Protein AF-W1INY0-F1 (afdb_monomer_lite)

Secondary structure (DSSP, 8-state):
--------------------------HHHHHHHHHHHHHHHHHHHHHHHHHHHHHHTS--HHHHHHHHHHHHHHHHHHGGG--TTT-TTHHHHHHHHHHHHHHHHHHHHSS--HHHHHHHHHHHHHHHHHHHSPPP------------

Radius of gyration: 25.39 Å; chains: 1; bounding box: 66×53×74 Å

Structure (mmCIF, N/CA/C/O backbone):
data_AF-W1INY0-F1
#
_entry.id   AF-W1INY0-F1
#
loop_
_atom_site.group_PDB
_atom_site.id
_atom_site.type_symbol
_atom_site.label_atom_id
_atom_site.label_alt_id
_atom_site.label_comp_id
_atom_site.label_asym_id
_atom_site.label_entity_id
_atom_site.label_seq_id
_atom_site.pdbx_PDB_ins_code
_atom_site.Cartn_x
_atom_site.Cartn_y
_atom_site.Cartn_z
_atom_site.occupancy
_atom_site.B_iso_or_equiv
_atom_site.auth_seq_id
_atom_site.auth_comp_id
_atom_site.auth_asym_id
_atom_site.auth_atom_id
_atom_site.pdbx_PDB_model_num
ATOM 1 N N . MET A 1 1 ? -44.173 -42.649 54.918 1.00 40.16 1 MET A N 1
ATOM 2 C CA . MET A 1 1 ? -42.875 -41.925 54.896 1.00 40.16 1 MET A CA 1
ATOM 3 C C . MET A 1 1 ? -43.093 -40.502 54.352 1.00 40.16 1 MET A C 1
ATOM 5 O O . MET A 1 1 ? -44.243 -40.139 54.144 1.00 40.16 1 MET A O 1
ATOM 9 N N . LYS A 1 2 ? -42.029 -39.692 54.215 1.00 33.38 2 LYS A N 1
ATOM 10 C CA . LYS A 1 2 ? -41.980 -38.275 53.747 1.00 33.38 2 LYS A CA 1
ATOM 11 C C . LYS A 1 2 ? -42.713 -38.079 52.381 1.00 33.38 2 LYS A C 1
ATOM 13 O O . LYS A 1 2 ? -42.748 -39.037 51.620 1.00 33.38 2 LYS A O 1
ATOM 18 N N . LYS A 1 3 ? -43.474 -36.992 52.104 1.00 34.06 3 LYS A N 1
ATOM 19 C CA . LYS A 1 3 ? -43.078 -35.632 51.597 1.00 34.06 3 LYS A CA 1
ATOM 20 C C . LYS A 1 3 ? -42.184 -35.689 50.332 1.00 34.06 3 LYS A C 1
ATOM 22 O O . LYS A 1 3 ? -41.151 -36.339 50.437 1.00 34.06 3 LYS A O 1
ATOM 27 N N . LEU A 1 4 ? -42.430 -35.033 49.176 1.00 40.12 4 LEU A N 1
ATOM 28 C CA . LEU A 1 4 ? -43.447 -34.077 48.618 1.00 40.12 4 LEU A CA 1
ATOM 29 C C . LEU A 1 4 ? -43.732 -34.465 47.119 1.00 40.12 4 LEU A C 1
ATOM 31 O O . LEU A 1 4 ? -43.108 -35.421 46.674 1.00 40.12 4 LEU A O 1
ATOM 35 N N . LEU A 1 5 ? -44.659 -33.949 46.278 1.00 38.97 5 LEU A N 1
ATOM 36 C CA . LEU A 1 5 ? -45.446 -32.693 46.078 1.00 38.97 5 LEU A CA 1
ATOM 37 C C . LEU A 1 5 ? -44.777 -31.607 45.169 1.00 38.97 5 LEU A C 1
ATOM 39 O O . LEU A 1 5 ? -43.620 -31.274 45.396 1.00 38.97 5 LEU A O 1
ATOM 43 N N . ALA A 1 6 ? -45.560 -31.030 44.226 1.00 37.84 6 ALA A N 1
ATOM 44 C CA . ALA A 1 6 ? -45.247 -30.071 43.125 1.00 37.84 6 ALA A CA 1
ATOM 45 C C . ALA A 1 6 ? -44.468 -30.671 41.917 1.00 37.84 6 ALA A C 1
ATOM 47 O O . ALA A 1 6 ? -43.619 -31.525 42.136 1.00 37.84 6 ALA A O 1
ATOM 48 N N . ILE A 1 7 ? -44.748 -30.431 40.617 1.00 45.75 7 ILE A N 1
ATOM 49 C CA . ILE A 1 7 ? -45.325 -29.331 39.781 1.00 45.75 7 ILE A CA 1
ATOM 50 C C . ILE A 1 7 ? -44.267 -28.358 39.210 1.00 45.75 7 ILE A C 1
ATOM 52 O O . ILE A 1 7 ? -43.528 -27.734 39.961 1.00 45.75 7 ILE A O 1
ATOM 56 N N . GLY A 1 8 ? -44.286 -28.178 37.877 1.00 38.53 8 GLY A N 1
ATOM 57 C CA . GLY A 1 8 ? -43.456 -27.241 37.093 1.00 38.53 8 GLY A CA 1
ATOM 58 C C . GLY A 1 8 ? -42.408 -27.945 36.210 1.00 38.53 8 GLY A C 1
ATOM 59 O O . GLY A 1 8 ? -41.963 -29.032 36.556 1.00 38.53 8 GLY A O 1
ATOM 60 N N . LEU A 1 9 ? -41.980 -27.411 35.057 1.00 38.81 9 LEU A N 1
ATOM 61 C CA . LEU A 1 9 ? -42.362 -26.181 34.332 1.00 38.81 9 LEU A CA 1
ATOM 62 C C . LEU A 1 9 ? -42.027 -26.339 32.824 1.00 38.81 9 LEU A C 1
ATOM 64 O O . LEU A 1 9 ? -41.347 -27.291 32.445 1.00 38.81 9 LEU A O 1
ATOM 68 N N . LEU A 1 10 ? -42.493 -25.428 31.956 1.00 47.09 10 LEU A N 1
ATOM 69 C CA . LEU A 1 10 ? -42.187 -25.473 30.515 1.00 47.09 10 LEU A CA 1
ATOM 70 C C . LEU A 1 10 ? -40.693 -25.216 30.245 1.00 47.09 10 LEU A C 1
ATOM 72 O O . LEU A 1 10 ? -40.167 -24.163 30.602 1.00 47.09 10 LEU A O 1
ATOM 76 N N . GLY A 1 11 ? -40.042 -26.131 29.524 1.00 38.72 11 GLY A N 1
ATOM 77 C CA . GLY A 1 11 ? -38.703 -25.927 28.966 1.00 38.72 11 GLY A CA 1
ATOM 78 C C . GLY A 1 11 ? -38.750 -25.130 27.661 1.00 38.72 11 GLY A C 1
ATOM 79 O O . GLY A 1 11 ? -38.786 -25.715 26.581 1.00 38.72 11 GLY A O 1
ATOM 80 N N . PHE A 1 12 ? -38.753 -23.798 27.750 1.00 42.72 12 PHE A N 1
ATOM 81 C CA . PHE A 1 12 ? -38.602 -22.927 26.580 1.00 42.72 12 PHE A CA 1
ATOM 82 C C . PHE A 1 12 ? -37.148 -23.006 26.081 1.00 42.72 12 PHE A C 1
ATOM 84 O O . PHE A 1 12 ? -36.235 -22.514 26.746 1.00 42.72 12 PHE A O 1
ATOM 91 N N . PHE A 1 13 ? -36.914 -23.637 24.927 1.00 46.25 13 PHE A N 1
ATOM 92 C CA . PHE A 1 13 ? -35.577 -23.740 24.334 1.00 46.25 13 PHE A CA 1
ATOM 93 C C . PHE A 1 13 ? -35.128 -22.387 23.764 1.00 46.25 13 PHE A C 1
ATOM 95 O O . PHE A 1 13 ? -35.296 -22.100 22.579 1.00 46.25 13 PHE A O 1
ATOM 102 N N . PHE A 1 14 ? -34.521 -21.556 24.613 1.00 43.44 14 PHE A N 1
ATOM 103 C CA . PHE A 1 14 ? -33.725 -20.417 24.166 1.00 43.44 14 PHE A CA 1
ATOM 104 C C . PHE A 1 14 ? -32.451 -20.923 23.482 1.00 43.44 14 PHE A C 1
ATOM 106 O O . PHE A 1 14 ? -31.419 -21.138 24.118 1.00 43.44 14 PHE A O 1
ATOM 113 N N . SER A 1 15 ? -32.526 -21.096 22.164 1.00 41.69 15 SER A N 1
ATOM 114 C CA . SER A 1 15 ? -31.351 -21.254 21.312 1.00 41.69 15 SER A CA 1
ATOM 115 C C . SER A 1 15 ? -30.541 -19.958 21.325 1.00 41.69 15 SER A C 1
ATOM 117 O O . SER A 1 15 ? -30.739 -19.089 20.478 1.00 41.69 15 SER A O 1
ATOM 119 N N . LEU A 1 16 ? -29.618 -19.821 22.283 1.00 40.91 16 LEU A N 1
ATOM 120 C CA . LEU A 1 16 ? -28.563 -18.813 22.204 1.00 40.91 16 LEU A CA 1
ATOM 121 C C . LEU A 1 16 ? -27.672 -19.141 21.004 1.00 40.91 16 LEU A C 1
ATOM 123 O O . LEU A 1 16 ? -26.704 -19.894 21.105 1.00 40.91 16 LEU A O 1
ATOM 127 N N . SER A 1 17 ? -27.997 -18.545 19.859 1.00 49.81 17 SER A N 1
ATOM 128 C CA . SER A 1 17 ? -27.085 -18.424 18.732 1.00 49.81 17 SER A CA 1
ATOM 129 C C . SER A 1 17 ? -25.920 -17.535 19.161 1.00 49.81 17 SER A C 1
ATOM 131 O O . SER A 1 17 ? -25.971 -16.314 19.006 1.00 49.81 17 SER A O 1
ATOM 133 N N . VAL A 1 18 ? -24.883 -18.149 19.737 1.00 41.34 18 VAL A N 1
ATOM 134 C CA . VAL A 1 18 ? -23.615 -17.487 20.053 1.00 41.34 18 VAL A CA 1
ATOM 135 C C . VAL A 1 18 ? -22.949 -17.107 18.735 1.00 41.34 18 VAL A C 1
ATOM 137 O O . VAL A 1 18 ? -22.136 -17.843 18.178 1.00 41.34 18 VAL A O 1
ATOM 140 N N . GLN A 1 19 ? -23.322 -15.939 18.219 1.00 42.59 19 GLN A N 1
ATOM 141 C CA . GLN A 1 19 ? -22.536 -15.229 17.228 1.00 42.59 19 GLN A CA 1
ATOM 142 C C . GLN A 1 19 ? -21.199 -14.923 17.897 1.00 42.59 19 GLN A C 1
ATOM 144 O O . GLN A 1 19 ? -21.131 -14.133 18.839 1.00 42.59 19 GLN A O 1
ATOM 149 N N . ALA A 1 20 ? -20.154 -15.629 17.467 1.00 38.81 20 ALA A N 1
ATOM 150 C CA . ALA A 1 20 ? -18.817 -15.450 17.998 1.00 38.81 20 ALA A CA 1
ATOM 151 C C . ALA A 1 20 ? -18.370 -14.017 17.698 1.00 38.81 20 ALA A C 1
ATOM 153 O O . ALA A 1 20 ? -18.025 -13.692 16.563 1.00 38.81 20 ALA A O 1
ATOM 154 N N . ALA A 1 21 ? -18.411 -13.159 18.717 1.00 40.53 21 ALA A N 1
ATOM 155 C CA . ALA A 1 21 ? -17.923 -11.798 18.619 1.00 40.53 21 ALA A CA 1
ATOM 156 C C . ALA A 1 21 ? -16.417 -11.851 18.342 1.00 40.53 21 ALA A C 1
ATOM 158 O O . ALA A 1 21 ? -15.614 -12.043 19.258 1.00 40.53 21 ALA A O 1
ATOM 159 N N . GLN A 1 22 ? -16.037 -11.704 17.068 1.00 47.06 22 GLN A N 1
ATOM 160 C CA . GLN A 1 22 ? -14.662 -11.399 16.697 1.00 47.06 22 GLN A CA 1
ATOM 161 C C . GLN A 1 22 ? -14.249 -10.184 17.522 1.00 47.06 22 GLN A C 1
ATOM 163 O O . GLN A 1 22 ? -14.914 -9.147 17.483 1.00 47.06 22 GLN A O 1
ATOM 168 N N . SER A 1 23 ? -13.197 -10.332 18.325 1.00 50.34 23 SER A N 1
ATOM 169 C CA . SER A 1 23 ? -12.743 -9.278 19.221 1.00 50.34 23 SER A CA 1
ATOM 170 C C . SER A 1 23 ? -12.160 -8.137 18.395 1.00 50.34 23 SER A C 1
ATOM 172 O O . SER A 1 23 ? -10.975 -8.129 18.059 1.00 50.34 23 SER A O 1
ATOM 174 N N . VAL A 1 24 ? -13.017 -7.170 18.053 1.00 60.88 24 VAL A N 1
ATOM 175 C CA . VAL A 1 24 ? -12.625 -5.915 17.411 1.00 60.88 24 VAL A CA 1
ATOM 176 C C . VAL A 1 24 ? -11.551 -5.285 18.290 1.00 60.88 24 VAL A C 1
ATOM 178 O O . VAL A 1 24 ? -11.830 -4.823 19.399 1.00 60.88 24 VAL A O 1
ATOM 181 N N . LYS A 1 25 ? -10.300 -5.335 17.823 1.00 73.12 25 LYS A N 1
ATOM 182 C CA . LYS A 1 25 ? -9.166 -4.768 18.550 1.00 73.12 25 LYS A CA 1
ATOM 183 C C . LYS A 1 25 ? -9.450 -3.277 18.769 1.00 73.12 25 LYS A C 1
ATOM 185 O O . LYS A 1 25 ? -9.825 -2.607 17.804 1.00 73.12 25 LYS A O 1
ATOM 190 N N . PRO A 1 26 ? -9.291 -2.749 19.996 1.00 83.50 26 PRO A N 1
ATOM 191 C CA . PRO A 1 26 ? -9.523 -1.339 20.270 1.00 83.50 26 PRO A CA 1
ATOM 192 C C . PRO A 1 26 ? -8.784 -0.440 19.278 1.00 83.50 26 PRO A C 1
ATOM 194 O O . PRO A 1 26 ? -7.624 -0.696 18.958 1.00 83.50 26 PRO A O 1
ATOM 197 N N . TYR A 1 27 ? -9.446 0.627 18.830 1.00 89.81 27 TYR A N 1
ATOM 198 C CA . TYR A 1 27 ? -8.922 1.579 17.845 1.00 89.81 27 TYR A CA 1
ATOM 199 C C . TYR A 1 27 ? -7.480 2.029 18.153 1.00 89.81 27 TYR A C 1
ATOM 201 O O . TYR A 1 27 ? -6.629 1.973 17.270 1.00 89.81 27 TYR A O 1
ATOM 209 N N . GLU A 1 28 ? -7.162 2.343 19.413 1.00 91.31 28 GLU A N 1
ATOM 210 C CA . GLU A 1 28 ? -5.813 2.759 19.839 1.00 91.31 28 GLU A CA 1
ATOM 211 C C . GLU A 1 28 ? -4.729 1.671 19.680 1.00 91.31 28 GLU A C 1
ATOM 213 O O . GLU A 1 28 ? -3.551 1.992 19.553 1.00 91.31 28 GLU A O 1
ATOM 218 N N . GLN A 1 29 ? -5.094 0.382 19.647 1.00 93.19 29 GLN A N 1
ATOM 219 C CA . GLN A 1 29 ? -4.155 -0.716 19.361 1.00 93.19 29 GLN A CA 1
ATOM 220 C C . GLN A 1 29 ? -3.895 -0.888 17.857 1.00 93.19 29 GLN A C 1
ATOM 222 O O . GLN A 1 29 ? -2.840 -1.385 17.468 1.00 93.19 29 GLN A O 1
ATOM 227 N N . LEU A 1 30 ? -4.855 -0.500 17.011 1.00 94.69 30 LEU A N 1
ATOM 228 C CA . LEU A 1 30 ? -4.764 -0.607 15.552 1.00 94.69 30 LEU A CA 1
ATOM 229 C C . LEU A 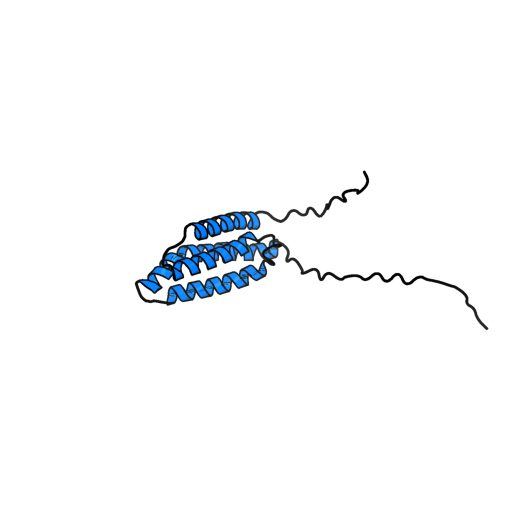1 30 ? -4.193 0.651 14.896 1.00 94.69 30 LEU A C 1
ATOM 231 O O . LEU A 1 30 ? -3.470 0.544 13.910 1.00 94.69 30 LEU A O 1
ATOM 235 N N . LYS A 1 31 ? -4.455 1.829 15.468 1.00 96.00 31 LYS A N 1
ATOM 236 C CA . LYS A 1 31 ? -3.948 3.125 15.011 1.00 96.00 31 LYS A CA 1
ATOM 237 C C . LYS A 1 31 ? -2.444 3.141 14.674 1.00 96.00 31 LYS A C 1
ATOM 239 O O . LYS A 1 31 ? -2.126 3.590 13.576 1.00 96.00 31 LYS A O 1
ATOM 244 N N . PRO A 1 32 ? -1.510 2.644 15.516 1.00 97.81 32 PRO A N 1
ATOM 245 C CA . PRO A 1 32 ? -0.091 2.619 15.149 1.00 97.81 32 PRO A CA 1
ATOM 246 C C . PRO A 1 32 ? 0.206 1.706 13.948 1.00 97.81 32 PRO A C 1
ATOM 248 O O . PRO A 1 32 ? 1.073 2.037 13.146 1.00 97.81 32 PRO A O 1
ATOM 251 N N . VAL A 1 33 ? -0.536 0.604 13.782 1.00 97.62 33 VAL A N 1
ATOM 252 C CA . VAL A 1 33 ? -0.405 -0.303 12.626 1.00 97.62 33 VAL A CA 1
ATOM 253 C C . VAL A 1 33 ? -0.916 0.375 11.352 1.00 97.62 33 VAL A C 1
ATOM 255 O O . VAL A 1 33 ? -0.265 0.304 10.316 1.00 97.62 33 VAL A O 1
ATOM 258 N N . ALA A 1 34 ? -2.041 1.091 11.430 1.00 97.94 34 ALA A N 1
ATOM 259 C CA . ALA A 1 34 ? -2.577 1.860 10.309 1.00 97.94 34 ALA A CA 1
ATOM 260 C C . ALA A 1 34 ? -1.625 2.989 9.869 1.00 97.94 34 ALA A C 1
ATOM 262 O O . ALA A 1 34 ? -1.413 3.168 8.672 1.00 97.94 34 ALA A O 1
ATOM 263 N N . SER A 1 35 ? -0.999 3.701 10.815 1.00 98.44 35 SER A N 1
ATOM 264 C CA . SER A 1 35 ? 0.018 4.723 10.517 1.00 98.44 35 SER A CA 1
ATOM 265 C C . SER A 1 35 ? 1.278 4.149 9.861 1.00 98.44 35 SER A C 1
ATOM 267 O O . SER A 1 35 ? 1.794 4.743 8.917 1.00 98.44 35 SER A O 1
ATOM 269 N N . ASP A 1 36 ? 1.769 2.999 10.333 1.00 98.56 36 ASP A N 1
ATOM 270 C CA . ASP A 1 36 ? 2.921 2.307 9.738 1.00 98.56 36 ASP A CA 1
ATOM 271 C C . ASP A 1 36 ? 2.636 1.898 8.282 1.00 98.56 36 ASP A C 1
ATOM 273 O O . ASP A 1 36 ? 3.388 2.250 7.371 1.00 98.56 36 ASP A O 1
ATOM 277 N N . ILE A 1 37 ? 1.476 1.273 8.048 1.00 98.44 37 ILE A N 1
ATOM 278 C CA . ILE A 1 37 ? 0.980 0.928 6.710 1.00 98.44 37 ILE A CA 1
ATOM 279 C C . ILE A 1 37 ? 0.851 2.177 5.829 1.00 98.44 37 ILE A C 1
ATOM 281 O O . ILE A 1 37 ? 1.275 2.144 4.674 1.00 98.44 37 ILE A O 1
ATOM 285 N N . MET A 1 38 ? 0.298 3.282 6.345 1.00 98.56 38 MET A N 1
ATOM 286 C CA . MET A 1 38 ? 0.142 4.533 5.591 1.00 98.56 38 MET A CA 1
ATOM 287 C C . MET A 1 38 ? 1.487 5.089 5.105 1.00 98.56 38 MET A C 1
ATOM 289 O O . MET A 1 38 ? 1.600 5.481 3.941 1.00 98.56 38 MET A O 1
ATOM 293 N N . ASN A 1 39 ? 2.504 5.094 5.968 1.00 98.56 39 ASN A N 1
ATOM 294 C CA . ASN A 1 39 ? 3.836 5.595 5.631 1.00 98.56 39 ASN A CA 1
ATOM 295 C C . ASN A 1 39 ? 4.541 4.676 4.624 1.00 98.56 39 ASN A C 1
ATOM 297 O O . ASN A 1 39 ? 4.894 5.119 3.531 1.00 98.56 39 ASN A O 1
ATOM 301 N N . ARG A 1 40 ? 4.660 3.382 4.940 1.00 98.56 40 ARG A N 1
ATOM 302 C CA . ARG A 1 40 ? 5.364 2.394 4.105 1.00 98.56 40 ARG A CA 1
ATOM 303 C C . ARG A 1 40 ? 4.712 2.201 2.733 1.00 98.56 40 ARG A C 1
ATOM 305 O O . ARG A 1 40 ? 5.409 2.102 1.727 1.00 98.56 40 ARG A O 1
ATOM 312 N N . THR A 1 41 ? 3.378 2.238 2.650 1.00 98.56 41 THR A N 1
ATOM 313 C CA . THR A 1 41 ? 2.674 2.210 1.351 1.00 98.56 41 THR A CA 1
ATOM 314 C C . THR A 1 41 ? 2.972 3.465 0.530 1.00 98.56 41 THR A C 1
ATOM 316 O O . THR A 1 41 ? 3.117 3.378 -0.687 1.00 98.56 41 THR A O 1
ATOM 319 N N . ALA A 1 42 ? 3.095 4.635 1.167 1.00 97.94 42 ALA A N 1
ATOM 320 C CA . ALA A 1 42 ? 3.429 5.868 0.462 1.00 97.94 42 ALA A CA 1
ATOM 321 C C . ALA A 1 42 ? 4.881 5.891 -0.041 1.00 97.94 42 ALA A C 1
ATOM 323 O O . ALA A 1 42 ? 5.118 6.329 -1.166 1.00 97.94 42 ALA A O 1
ATOM 324 N N . GLU A 1 43 ? 5.828 5.388 0.752 1.00 97.75 43 GLU A N 1
ATOM 325 C CA . GLU A 1 43 ? 7.219 5.179 0.334 1.00 97.75 43 GLU A CA 1
ATOM 326 C C . GLU A 1 43 ? 7.299 4.201 -0.847 1.00 97.75 43 GLU A C 1
ATOM 328 O O . GLU A 1 43 ? 7.921 4.511 -1.864 1.00 97.75 43 GLU A O 1
ATOM 333 N N . LEU A 1 44 ? 6.590 3.069 -0.767 1.00 97.06 44 LEU A N 1
ATOM 334 C CA . LEU A 1 44 ? 6.540 2.082 -1.843 1.00 97.06 44 LEU A CA 1
ATOM 335 C C . LEU A 1 44 ? 5.943 2.648 -3.135 1.00 97.06 44 LEU A C 1
ATOM 337 O O . LEU A 1 44 ? 6.523 2.443 -4.198 1.00 97.06 44 LEU A O 1
ATOM 341 N N . VAL A 1 45 ? 4.816 3.369 -3.064 1.00 95.31 45 VAL A N 1
ATOM 342 C CA . VAL A 1 45 ? 4.179 3.954 -4.257 1.00 95.31 45 VAL A CA 1
ATOM 343 C C . VAL A 1 45 ? 5.085 4.983 -4.932 1.00 95.31 45 VAL A C 1
ATOM 345 O O . VAL A 1 45 ? 5.179 4.992 -6.159 1.00 95.31 45 VAL A O 1
ATOM 348 N N . ASN A 1 46 ? 5.809 5.792 -4.153 1.00 94.44 46 ASN A N 1
ATOM 349 C CA . ASN A 1 46 ? 6.789 6.734 -4.695 1.00 94.44 46 ASN A CA 1
ATOM 350 C C . ASN A 1 46 ? 7.951 6.027 -5.422 1.00 94.44 46 ASN A C 1
ATOM 352 O O . ASN A 1 46 ? 8.495 6.595 -6.363 1.00 94.44 46 ASN A O 1
ATOM 356 N N . ALA A 1 47 ? 8.306 4.799 -5.025 1.00 93.75 47 ALA A N 1
ATOM 357 C CA . ALA A 1 47 ? 9.390 4.014 -5.621 1.00 93.75 47 ALA A CA 1
ATOM 358 C C . ALA A 1 47 ? 8.972 3.162 -6.843 1.00 93.75 47 ALA A C 1
ATOM 360 O O . ALA A 1 47 ? 9.836 2.590 -7.511 1.00 93.75 47 ALA A O 1
ATOM 361 N N . ILE A 1 48 ? 7.674 3.042 -7.168 1.00 92.56 48 ILE A N 1
ATOM 362 C CA . ILE A 1 48 ? 7.199 2.241 -8.321 1.00 92.56 48 ILE A CA 1
ATOM 363 C C . ILE A 1 48 ? 7.911 2.603 -9.647 1.00 92.56 48 ILE A C 1
ATOM 365 O O . ILE A 1 48 ? 8.283 1.664 -10.358 1.00 92.56 48 ILE A O 1
ATOM 369 N N . PRO A 1 49 ? 8.169 3.889 -9.985 1.00 90.00 49 PRO A N 1
ATOM 370 C CA . PRO A 1 49 ? 8.942 4.258 -11.175 1.00 90.00 49 PRO A CA 1
ATOM 371 C C . PRO A 1 49 ? 10.338 3.622 -11.211 1.00 90.00 49 PRO A C 1
ATOM 373 O O . PRO A 1 49 ? 10.696 3.010 -12.215 1.00 90.00 49 PRO A O 1
ATOM 376 N N . ASP A 1 50 ? 11.085 3.673 -10.104 1.00 89.31 50 ASP A N 1
ATOM 377 C CA . ASP A 1 50 ? 12.429 3.088 -9.999 1.00 89.31 50 ASP A CA 1
ATOM 378 C C . ASP A 1 50 ? 12.388 1.567 -10.198 1.00 89.31 50 ASP A C 1
ATOM 380 O O . ASP A 1 50 ? 13.263 0.985 -10.841 1.00 89.31 50 ASP A O 1
ATOM 384 N N . GLY A 1 51 ? 11.355 0.910 -9.660 1.00 87.38 51 GLY A N 1
ATOM 385 C CA . GLY A 1 51 ? 11.140 -0.532 -9.804 1.00 87.38 51 GLY A CA 1
ATOM 386 C C . GLY A 1 51 ? 10.853 -0.951 -11.244 1.00 87.38 51 GLY A C 1
ATOM 387 O O . GLY A 1 51 ? 11.374 -1.972 -11.695 1.00 87.38 51 GLY A O 1
ATOM 388 N N . TYR A 1 52 ? 10.083 -0.137 -11.971 1.00 86.69 52 TYR A N 1
ATOM 389 C CA . TYR A 1 52 ? 9.851 -0.307 -13.403 1.00 86.69 52 TYR A CA 1
ATOM 390 C C . TYR A 1 52 ? 11.149 -0.096 -14.192 1.00 86.69 52 TYR A C 1
ATOM 392 O O . TYR A 1 52 ? 11.552 -0.976 -14.954 1.00 86.69 52 TYR A O 1
ATOM 400 N N . GLN A 1 53 ? 11.837 1.027 -13.962 1.00 86.19 53 GLN A N 1
ATOM 401 C CA . GLN A 1 53 ? 13.036 1.398 -14.711 1.00 86.19 53 GLN A CA 1
ATOM 402 C C . GLN A 1 53 ? 14.161 0.368 -14.537 1.00 86.19 53 GLN A C 1
ATOM 404 O O . GLN A 1 53 ? 14.735 -0.093 -15.520 1.00 86.19 53 GLN A O 1
ATOM 409 N N . ASN A 1 54 ? 14.430 -0.073 -13.304 1.00 85.50 54 ASN A N 1
ATOM 410 C CA . ASN A 1 54 ? 15.463 -1.078 -13.048 1.00 85.50 54 ASN A CA 1
ATOM 411 C C . ASN A 1 54 ? 15.148 -2.422 -13.724 1.00 85.50 54 ASN A C 1
ATOM 413 O O . ASN A 1 54 ? 16.061 -3.049 -14.254 1.00 85.50 54 ASN A O 1
ATOM 417 N N . TYR A 1 55 ? 13.879 -2.845 -13.759 1.00 85.75 55 TYR A N 1
ATOM 418 C CA . TYR A 1 55 ? 13.486 -4.098 -14.409 1.00 85.75 55 TYR A CA 1
ATOM 419 C C . TYR A 1 55 ? 13.571 -4.023 -15.943 1.00 85.75 55 TYR A C 1
ATOM 421 O O . TYR A 1 55 ? 14.043 -4.975 -16.563 1.00 85.75 55 TYR A O 1
ATOM 429 N N . TYR A 1 56 ? 13.117 -2.920 -16.552 1.00 83.25 56 TYR A N 1
ATOM 430 C CA . TYR A 1 56 ? 12.941 -2.809 -18.008 1.00 83.25 56 TYR A CA 1
ATOM 431 C C . TYR A 1 56 ? 14.084 -2.113 -18.763 1.00 83.25 56 TYR A C 1
ATOM 433 O O . TYR A 1 56 ? 14.280 -2.419 -19.936 1.00 83.25 56 TYR A O 1
ATOM 441 N N . GLU A 1 57 ? 14.843 -1.211 -18.133 1.00 82.00 57 GLU A N 1
ATOM 442 C CA . GLU A 1 57 ? 15.991 -0.534 -18.766 1.00 82.00 57 GLU A CA 1
ATOM 443 C C . GLU A 1 57 ? 17.341 -1.153 -18.374 1.00 82.00 57 GLU A C 1
ATOM 445 O O . GLU A 1 57 ? 18.275 -1.127 -19.174 1.00 82.00 57 GLU A O 1
ATOM 450 N N . TYR A 1 58 ? 17.458 -1.705 -17.157 1.00 85.88 58 TYR A N 1
ATOM 451 C CA . TYR A 1 58 ? 18.736 -2.180 -16.593 1.00 85.88 58 TYR A CA 1
ATOM 452 C C . TYR A 1 58 ? 18.772 -3.688 -16.282 1.00 85.88 58 TYR A C 1
ATOM 454 O O . TYR A 1 58 ? 19.777 -4.177 -15.768 1.00 85.88 58 TYR A O 1
ATOM 462 N N . GLU A 1 59 ? 17.686 -4.417 -16.564 1.00 83.75 59 GLU A N 1
ATOM 463 C CA . GLU A 1 59 ? 17.481 -5.849 -16.265 1.00 83.75 59 GLU A CA 1
ATOM 464 C C . GLU A 1 59 ? 17.663 -6.247 -14.772 1.00 83.75 59 GLU A C 1
ATOM 466 O O . GLU A 1 59 ? 17.643 -7.432 -14.418 1.00 83.75 59 GLU A O 1
ATOM 471 N N . ASP A 1 60 ? 17.782 -5.280 -13.850 1.00 87.19 60 ASP A N 1
ATOM 472 C CA . ASP A 1 60 ? 18.004 -5.523 -12.424 1.00 87.19 60 ASP A CA 1
ATOM 473 C C . ASP A 1 60 ? 16.691 -5.733 -11.660 1.00 87.19 60 ASP A C 1
ATOM 475 O O . ASP A 1 60 ? 16.013 -4.820 -11.183 1.00 87.19 60 ASP A O 1
ATOM 479 N N . GLN A 1 61 ? 16.369 -7.005 -11.456 1.00 88.62 61 GLN A N 1
ATOM 480 C CA . GLN A 1 61 ? 15.161 -7.432 -10.759 1.00 88.62 61 GLN A CA 1
ATOM 481 C C . GLN A 1 61 ? 15.173 -7.176 -9.237 1.00 88.62 61 GLN A C 1
ATOM 483 O O . GLN A 1 61 ? 14.181 -7.498 -8.580 1.00 88.62 61 GLN A O 1
ATOM 488 N N . LYS A 1 62 ? 16.254 -6.648 -8.634 1.00 92.94 62 LYS A N 1
ATOM 489 C CA . LYS A 1 62 ? 16.344 -6.446 -7.171 1.00 92.94 62 LYS A CA 1
ATOM 490 C C . LYS A 1 62 ? 15.271 -5.493 -6.640 1.00 92.94 62 LYS A C 1
ATOM 492 O O . LYS A 1 62 ? 14.560 -5.858 -5.704 1.00 92.94 62 LYS A O 1
ATOM 497 N N . VAL A 1 63 ? 15.130 -4.309 -7.244 1.00 90.75 63 VAL A N 1
ATOM 498 C CA . VAL A 1 63 ? 14.171 -3.275 -6.802 1.00 90.75 63 VAL A CA 1
ATOM 499 C C . VAL A 1 63 ? 12.734 -3.780 -6.964 1.00 90.75 63 VAL A C 1
ATOM 501 O O . VAL A 1 63 ? 11.947 -3.747 -6.019 1.00 90.75 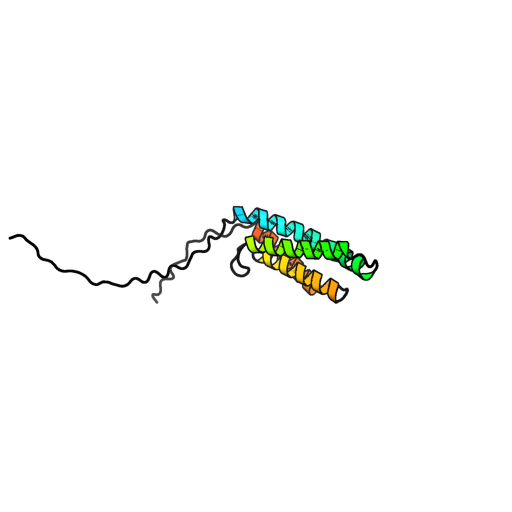63 VAL A O 1
ATOM 504 N N . TRP A 1 64 ? 12.433 -4.3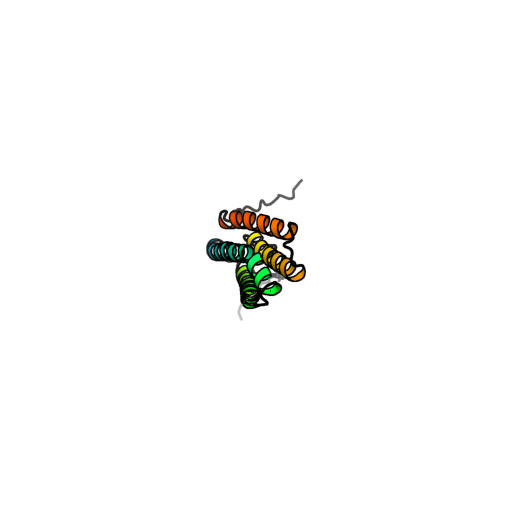73 -8.122 1.00 89.75 64 TRP A N 1
ATOM 505 C CA . TRP A 1 64 ? 11.159 -5.033 -8.420 1.00 89.75 64 TRP A CA 1
ATOM 506 C C . TRP A 1 64 ? 10.795 -6.130 -7.395 1.00 89.75 64 TRP A C 1
ATOM 508 O O . TRP A 1 64 ? 9.682 -6.146 -6.863 1.00 89.75 64 TRP A O 1
ATOM 518 N N . ARG A 1 65 ? 11.743 -7.015 -7.038 1.00 92.75 65 ARG A N 1
ATOM 519 C CA . ARG A 1 65 ? 11.537 -8.060 -6.010 1.00 92.75 65 ARG A CA 1
ATOM 520 C C . ARG A 1 65 ? 11.329 -7.472 -4.617 1.00 92.75 65 ARG A C 1
ATOM 522 O O . ARG A 1 65 ? 10.476 -7.971 -3.885 1.00 92.75 65 ARG A O 1
ATOM 529 N N . ALA A 1 66 ? 12.075 -6.430 -4.249 1.00 96.06 66 ALA A N 1
ATOM 530 C CA . ALA A 1 66 ? 11.920 -5.755 -2.962 1.00 96.06 66 ALA A CA 1
ATOM 531 C C . ALA A 1 66 ? 10.512 -5.155 -2.813 1.00 96.06 66 ALA A C 1
ATOM 533 O O . ALA A 1 66 ? 9.844 -5.416 -1.816 1.00 96.06 66 ALA A O 1
ATOM 534 N N . GLN A 1 67 ? 10.017 -4.460 -3.841 1.00 96.06 67 GLN A N 1
ATOM 535 C CA . GLN A 1 67 ? 8.662 -3.899 -3.857 1.00 96.06 67 GLN A CA 1
ATOM 536 C C . GLN A 1 67 ? 7.576 -4.976 -3.768 1.00 96.06 67 GLN A C 1
ATOM 538 O O . GLN A 1 67 ? 6.655 -4.843 -2.966 1.00 96.06 67 GLN A O 1
ATOM 543 N N . ARG A 1 68 ? 7.689 -6.082 -4.521 1.00 95.75 68 ARG A N 1
ATOM 544 C CA . ARG A 1 68 ? 6.720 -7.187 -4.410 1.00 95.75 68 ARG A CA 1
ATOM 545 C C . ARG A 1 68 ? 6.712 -7.806 -3.011 1.00 95.75 68 ARG A C 1
ATOM 547 O O . ARG A 1 68 ? 5.645 -8.139 -2.501 1.00 95.75 68 ARG A O 1
ATOM 554 N N . ASN A 1 69 ? 7.881 -7.961 -2.391 1.00 97.81 69 ASN A N 1
ATOM 555 C CA . ASN A 1 69 ? 7.998 -8.489 -1.032 1.00 97.81 69 ASN A CA 1
ATOM 556 C C . ASN A 1 69 ? 7.394 -7.539 0.011 1.00 97.81 69 ASN A C 1
ATOM 558 O O . ASN A 1 69 ? 6.739 -8.010 0.942 1.00 97.81 69 ASN A O 1
ATOM 562 N N . GLU A 1 70 ? 7.565 -6.228 -0.159 1.00 98.19 70 GLU A N 1
ATOM 563 C CA . GLU A 1 70 ? 6.976 -5.232 0.734 1.00 98.19 70 GLU A CA 1
ATOM 564 C C . GLU A 1 70 ? 5.455 -5.129 0.550 1.00 98.19 70 GLU A C 1
ATOM 566 O O . GLU A 1 70 ? 4.738 -5.187 1.541 1.00 98.19 70 GLU A O 1
ATOM 571 N N . LEU A 1 71 ? 4.923 -5.146 -0.681 1.00 98.06 71 LEU A N 1
ATOM 572 C CA . LEU A 1 71 ? 3.475 -5.286 -0.929 1.00 98.06 71 LEU A CA 1
ATOM 573 C C . LEU A 1 71 ? 2.896 -6.533 -0.242 1.00 98.06 71 LEU A C 1
ATOM 575 O O . LEU A 1 71 ? 1.923 -6.441 0.503 1.00 98.06 71 LEU A O 1
ATOM 579 N N . ASN A 1 72 ? 3.549 -7.688 -0.406 1.00 98.12 72 ASN A N 1
ATOM 580 C CA . ASN A 1 72 ? 3.158 -8.944 0.246 1.00 98.12 72 ASN A CA 1
ATOM 581 C C . ASN A 1 72 ? 3.275 -8.907 1.790 1.00 98.12 72 ASN A C 1
ATOM 583 O O . ASN A 1 72 ? 2.794 -9.828 2.459 1.00 98.12 72 ASN A O 1
ATOM 587 N N . THR A 1 73 ? 3.948 -7.900 2.353 1.00 98.38 73 THR A N 1
ATOM 588 C CA . THR A 1 73 ? 4.072 -7.664 3.799 1.00 98.38 73 THR A CA 1
ATOM 589 C C . THR A 1 73 ? 3.001 -6.674 4.258 1.00 98.38 73 THR A C 1
ATOM 591 O O . THR A 1 73 ? 2.246 -6.994 5.172 1.00 98.38 73 THR A O 1
ATOM 594 N N . LEU A 1 74 ? 2.826 -5.561 3.539 1.00 98.50 74 LEU A N 1
ATOM 595 C CA . LEU A 1 74 ? 1.756 -4.579 3.732 1.00 98.50 74 LEU A CA 1
ATOM 596 C C . LEU A 1 74 ? 0.358 -5.210 3.690 1.00 98.50 74 LEU A C 1
ATOM 598 O O . LEU A 1 74 ? -0.476 -4.857 4.517 1.00 98.50 74 LEU A O 1
ATOM 602 N N . SER A 1 75 ? 0.095 -6.184 2.809 1.00 97.62 75 SER A N 1
ATOM 603 C CA . SER A 1 75 ? -1.179 -6.924 2.810 1.00 97.62 75 SER A CA 1
ATOM 604 C C . SER A 1 75 ? -1.419 -7.675 4.127 1.00 97.62 75 SER A C 1
ATOM 606 O O . SER A 1 75 ? -2.499 -7.580 4.705 1.00 97.62 75 SER A O 1
ATOM 608 N N . LYS A 1 76 ? -0.395 -8.358 4.656 1.00 97.75 76 LYS A N 1
ATOM 609 C CA . LYS A 1 76 ? -0.464 -9.094 5.935 1.00 97.75 76 LYS A CA 1
ATOM 610 C C . LYS A 1 76 ? -0.499 -8.167 7.147 1.00 97.75 76 LYS A C 1
ATOM 612 O O . LYS A 1 76 ? -0.970 -8.554 8.214 1.00 97.75 76 LYS A O 1
ATOM 617 N N . ASP A 1 77 ? 0.031 -6.956 7.011 1.00 97.38 77 ASP A N 1
ATOM 618 C CA . ASP A 1 77 ? -0.115 -5.906 8.011 1.00 97.38 77 ASP A CA 1
ATOM 619 C C . ASP A 1 77 ? -1.543 -5.336 7.980 1.00 97.38 77 ASP A C 1
ATOM 621 O O . ASP A 1 77 ? -2.155 -5.184 9.037 1.00 97.38 77 ASP A O 1
ATOM 625 N N . ALA A 1 78 ? -2.123 -5.128 6.793 1.00 96.88 78 ALA A N 1
ATOM 626 C CA . ALA A 1 78 ? -3.500 -4.671 6.609 1.00 96.88 78 ALA A CA 1
ATOM 627 C C . ALA A 1 78 ? -4.542 -5.675 7.137 1.00 96.88 78 ALA A C 1
ATOM 629 O O . ALA A 1 78 ? -5.490 -5.256 7.796 1.00 96.88 78 ALA A O 1
ATOM 630 N N . GLU A 1 79 ? -4.328 -6.988 6.979 1.00 95.50 79 GLU A N 1
ATOM 631 C CA . GLU A 1 79 ? -5.147 -8.040 7.619 1.00 95.50 79 GLU A CA 1
ATOM 632 C C . GLU A 1 79 ? -5.293 -7.841 9.144 1.00 95.50 79 GLU A C 1
ATOM 634 O O . GLU A 1 79 ? -6.319 -8.181 9.739 1.00 95.50 79 GLU A O 1
ATOM 639 N N . LYS A 1 80 ? -4.290 -7.247 9.814 1.00 95.38 80 LYS A N 1
ATOM 640 C CA . LYS A 1 80 ? -4.322 -7.008 11.269 1.00 95.38 80 LYS A CA 1
ATOM 641 C C . LYS A 1 80 ? -5.333 -5.935 11.671 1.00 95.38 80 LYS A C 1
ATOM 643 O O . LYS A 1 80 ? -5.720 -5.941 12.845 1.00 95.38 80 LYS A O 1
ATOM 648 N N . LEU A 1 81 ? -5.726 -5.060 10.736 1.00 94.44 81 LEU A N 1
ATOM 649 C CA . LEU A 1 81 ? -6.716 -3.988 10.898 1.00 94.44 81 LEU A CA 1
ATOM 650 C C . LEU A 1 81 ? -8.168 -4.500 10.862 1.00 94.44 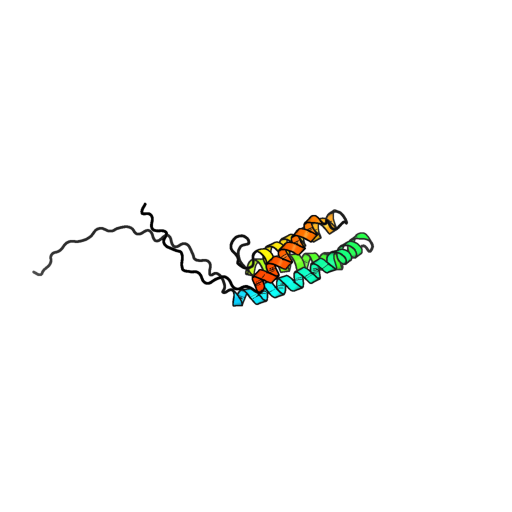81 LEU A C 1
ATOM 652 O O . LEU A 1 81 ? -9.080 -3.746 11.204 1.00 94.44 81 LEU A O 1
ATOM 656 N N . GLY A 1 82 ? -8.390 -5.764 10.487 1.00 91.38 82 GLY A N 1
ATOM 657 C CA . GLY A 1 82 ? -9.710 -6.390 10.392 1.00 91.38 82 GLY A CA 1
ATOM 658 C C . GLY A 1 82 ? -10.219 -6.524 8.955 1.00 91.38 82 GLY A C 1
ATOM 659 O O . GLY A 1 82 ? -9.458 -6.433 7.998 1.00 91.38 82 GLY A O 1
ATOM 660 N N . ASP A 1 83 ? -11.520 -6.772 8.813 1.00 89.25 83 ASP A N 1
ATOM 661 C CA . ASP A 1 83 ? -12.178 -6.941 7.515 1.00 89.25 83 ASP A CA 1
ATOM 662 C C . ASP A 1 83 ? -12.343 -5.606 6.755 1.00 89.25 83 ASP A C 1
ATOM 664 O O . ASP A 1 83 ? -12.607 -4.555 7.342 1.00 89.25 83 ASP A O 1
ATOM 668 N N . GLN A 1 84 ? -12.228 -5.662 5.427 1.00 86.69 84 GLN A N 1
ATOM 669 C CA . GLN A 1 84 ? -12.244 -4.503 4.528 1.00 86.69 84 GLN A CA 1
ATOM 670 C C . GLN A 1 84 ? -13.603 -3.779 4.480 1.00 86.69 84 GLN A C 1
ATOM 672 O O . GLN A 1 84 ? -13.651 -2.590 4.167 1.00 86.69 84 GLN A O 1
ATOM 677 N N . LEU A 1 85 ? -14.714 -4.462 4.777 1.00 86.7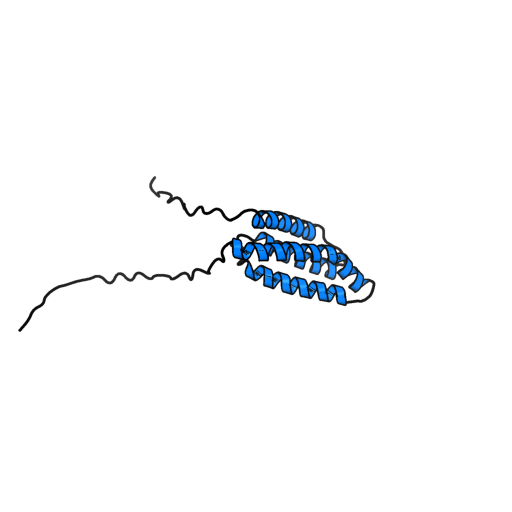5 85 LEU A N 1
ATOM 678 C CA . LEU A 1 85 ? -16.058 -3.873 4.730 1.00 86.75 85 LEU A CA 1
ATOM 679 C C . LEU A 1 85 ? -16.487 -3.265 6.073 1.00 86.75 85 LEU A C 1
ATOM 681 O O . LEU A 1 85 ? -17.274 -2.318 6.093 1.00 86.75 85 LEU A O 1
ATOM 685 N N . SER A 1 86 ? -15.971 -3.796 7.184 1.00 86.38 86 SER A N 1
ATOM 686 C CA . SER A 1 86 ? -16.402 -3.470 8.550 1.00 86.38 86 SER A CA 1
ATOM 687 C C . SER A 1 86 ? -15.352 -2.772 9.423 1.00 86.38 86 SER A C 1
ATOM 689 O O . SER A 1 86 ? -15.716 -2.205 10.455 1.00 86.38 86 SER A O 1
ATOM 691 N N . SER A 1 87 ? -14.070 -2.759 9.037 1.00 90.81 87 SER A N 1
ATOM 692 C CA . SER A 1 87 ? -13.032 -2.053 9.796 1.00 90.81 87 SER A CA 1
ATOM 693 C C . SER A 1 87 ? -13.215 -0.532 9.761 1.00 90.81 87 SER A C 1
ATOM 695 O O . SER A 1 87 ? -13.583 0.065 8.746 1.00 90.81 87 SER A O 1
ATOM 697 N N . HIS A 1 88 ? -12.864 0.108 10.880 1.00 93.31 88 HIS A N 1
ATOM 698 C CA . HIS A 1 88 ? -12.683 1.558 10.967 1.00 93.31 88 HIS A CA 1
ATOM 699 C C . HIS A 1 88 ? -11.524 2.061 10.092 1.00 93.31 88 HIS A C 1
ATOM 701 O O . HIS A 1 88 ? -11.536 3.214 9.690 1.00 93.31 88 HIS A O 1
ATOM 707 N N . PHE A 1 89 ? -10.545 1.207 9.780 1.00 96.25 89 PHE A N 1
ATOM 708 C CA . PHE A 1 89 ? -9.375 1.537 8.955 1.00 96.25 89 PHE A CA 1
ATOM 709 C C . PHE A 1 89 ? -9.506 0.984 7.524 1.00 96.25 89 PHE A C 1
ATOM 711 O O . PHE A 1 89 ? -8.522 0.557 6.909 1.00 96.25 89 PHE A O 1
ATOM 718 N N . ARG A 1 90 ? -10.736 0.906 6.998 1.00 96.00 90 ARG A N 1
ATOM 719 C CA . ARG A 1 90 ? -11.004 0.266 5.703 1.00 96.00 90 ARG A CA 1
ATOM 720 C C . ARG A 1 90 ? -10.320 0.969 4.535 1.00 96.00 90 ARG A C 1
ATOM 722 O O . ARG A 1 90 ? -9.912 0.295 3.592 1.00 96.00 90 ARG A O 1
ATOM 729 N N . HIS A 1 91 ? -10.148 2.290 4.579 1.00 97.81 91 HIS A N 1
ATOM 730 C CA . HIS A 1 91 ? -9.440 2.993 3.514 1.00 97.81 91 HIS A CA 1
ATOM 731 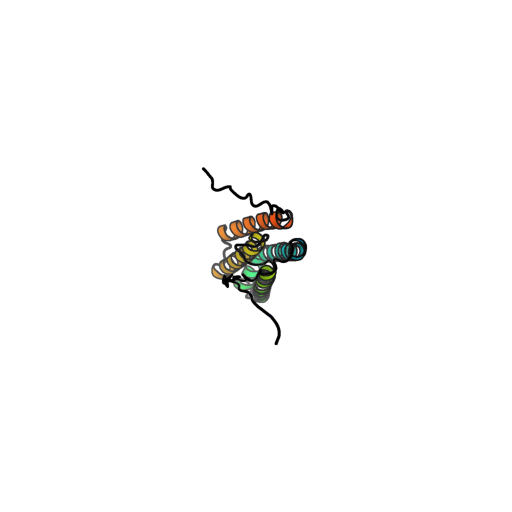C C . HIS A 1 91 ? -7.927 2.778 3.611 1.00 97.81 91 HIS A C 1
ATOM 733 O O . HIS A 1 91 ? -7.271 2.724 2.575 1.00 97.81 91 HIS A O 1
ATOM 739 N N . CYS A 1 92 ? -7.373 2.521 4.801 1.00 98.00 92 CYS A N 1
ATOM 740 C CA . CYS A 1 92 ? -5.986 2.056 4.928 1.00 98.00 92 CYS A CA 1
ATOM 741 C C . CYS A 1 92 ? -5.774 0.676 4.275 1.00 98.00 92 CYS A C 1
ATOM 743 O O . CYS A 1 92 ? -4.788 0.482 3.566 1.00 98.00 92 CYS A O 1
ATOM 745 N N . ILE A 1 93 ? -6.730 -0.254 4.424 1.00 98.00 93 ILE A N 1
ATOM 746 C CA . ILE A 1 93 ? -6.722 -1.549 3.713 1.00 98.00 93 ILE A CA 1
ATOM 747 C C . ILE A 1 93 ? -6.855 -1.326 2.193 1.00 98.00 93 ILE A C 1
ATOM 749 O O . ILE A 1 93 ? -6.052 -1.831 1.406 1.00 98.00 93 ILE A O 1
ATOM 753 N N . ASN A 1 94 ? -7.823 -0.509 1.762 1.00 97.56 94 ASN A N 1
ATOM 754 C CA . ASN A 1 94 ? -8.029 -0.183 0.346 1.00 97.56 94 ASN A CA 1
ATOM 755 C C . ASN A 1 94 ? -6.820 0.518 -0.295 1.00 97.56 94 ASN A C 1
ATOM 757 O O . ASN A 1 94 ? -6.581 0.338 -1.485 1.00 97.56 94 ASN A O 1
ATOM 761 N N . MET A 1 95 ? -6.065 1.319 0.460 1.00 97.62 95 MET A N 1
ATOM 762 C CA . MET A 1 95 ? -4.864 2.009 -0.014 1.00 97.62 95 MET A CA 1
ATOM 763 C C . MET A 1 95 ? -3.746 1.009 -0.352 1.00 97.62 95 MET A C 1
ATOM 765 O O . MET A 1 95 ? -3.111 1.165 -1.393 1.00 97.62 95 MET A O 1
ATOM 769 N N . VAL A 1 96 ? -3.554 -0.046 0.453 1.00 98.12 96 VAL A N 1
ATOM 770 C CA . VAL A 1 96 ? -2.632 -1.153 0.123 1.00 98.12 96 VAL A CA 1
ATOM 771 C C . VAL A 1 96 ? -3.107 -1.891 -1.130 1.00 98.12 96 VAL A C 1
ATOM 773 O O . VAL A 1 96 ? -2.325 -2.100 -2.055 1.00 98.12 96 VAL A O 1
ATOM 776 N N . ASN A 1 97 ? -4.403 -2.208 -1.214 1.00 96.38 97 ASN A N 1
ATOM 777 C CA . ASN A 1 97 ? -4.983 -2.847 -2.400 1.00 96.38 97 ASN A CA 1
ATOM 778 C C . ASN A 1 97 ? -4.818 -1.976 -3.662 1.00 96.38 97 ASN A C 1
ATOM 780 O O . ASN A 1 97 ? -4.543 -2.493 -4.744 1.00 96.38 97 ASN A O 1
ATOM 784 N N . ALA A 1 98 ? -4.950 -0.653 -3.545 1.00 96.12 98 ALA A N 1
ATOM 785 C CA . ALA A 1 98 ? -4.722 0.280 -4.644 1.00 96.12 98 ALA A CA 1
ATOM 786 C C . ALA A 1 98 ? -3.240 0.349 -5.046 1.00 96.12 98 ALA A C 1
ATOM 788 O O . ALA A 1 98 ? -2.951 0.381 -6.239 1.00 96.12 98 ALA A O 1
ATOM 789 N N . ALA A 1 99 ? -2.311 0.304 -4.084 1.00 96.56 99 ALA A N 1
ATOM 790 C CA . ALA A 1 99 ? -0.875 0.251 -4.349 1.00 96.56 99 ALA A CA 1
ATOM 791 C C . ALA A 1 99 ? -0.445 -1.055 -5.044 1.00 96.56 99 ALA A C 1
ATOM 793 O O . ALA A 1 99 ? 0.380 -1.002 -5.955 1.00 96.56 99 ALA A O 1
ATOM 794 N N . ASP A 1 100 ? -1.031 -2.206 -4.687 1.00 95.94 100 ASP A N 1
ATOM 795 C CA . ASP A 1 100 ? -0.752 -3.466 -5.392 1.00 95.94 100 ASP A CA 1
ATOM 796 C C . ASP A 1 100 ? -1.269 -3.421 -6.839 1.00 95.94 100 ASP A C 1
ATOM 798 O O . ASP A 1 100 ? -0.528 -3.710 -7.775 1.00 95.94 100 ASP A O 1
ATOM 802 N N . ASN A 1 101 ? -2.502 -2.946 -7.058 1.00 93.75 101 ASN A N 1
ATOM 803 C CA . ASN A 1 101 ? -3.028 -2.739 -8.414 1.00 93.75 101 ASN A CA 1
ATOM 804 C C . ASN A 1 101 ? -2.154 -1.770 -9.232 1.00 93.75 101 ASN A C 1
ATOM 806 O O . ASN A 1 101 ? -1.834 -2.058 -10.385 1.00 93.75 101 ASN A O 1
ATOM 810 N N . LEU A 1 102 ? -1.725 -0.654 -8.633 1.00 93.38 102 LEU A N 1
ATOM 811 C CA . LEU A 1 102 ? -0.841 0.333 -9.254 1.00 93.38 102 LEU A CA 1
ATOM 812 C C . LEU A 1 102 ? 0.500 -0.289 -9.673 1.00 93.38 102 LEU A C 1
ATOM 814 O O . LEU A 1 102 ? 0.943 -0.086 -10.803 1.00 93.38 102 LEU A O 1
ATOM 818 N N . TRP A 1 103 ? 1.114 -1.087 -8.793 1.00 94.25 103 TRP A N 1
ATOM 819 C CA . TRP A 1 103 ? 2.362 -1.800 -9.066 1.00 94.25 103 TRP A CA 1
ATOM 820 C C . TRP A 1 103 ? 2.181 -2.867 -10.149 1.00 94.25 103 TRP A C 1
ATOM 822 O O . TRP A 1 103 ? 2.926 -2.869 -11.125 1.00 94.25 103 TRP A O 1
ATOM 832 N N . ILE A 1 104 ? 1.161 -3.728 -10.040 1.00 92.06 104 ILE A N 1
ATOM 833 C CA . ILE A 1 104 ? 0.852 -4.762 -11.042 1.00 92.06 104 ILE A CA 1
ATOM 834 C C . ILE A 1 104 ? 0.670 -4.125 -12.421 1.00 92.06 104 ILE A C 1
ATOM 836 O O . ILE A 1 104 ? 1.214 -4.622 -13.404 1.00 92.06 104 ILE A O 1
ATOM 840 N N . HIS A 1 105 ? -0.065 -3.016 -12.507 1.00 89.94 105 HIS A N 1
ATOM 841 C CA . HIS A 1 105 ? -0.365 -2.368 -13.779 1.00 89.94 105 HIS A CA 1
ATOM 842 C C . HIS A 1 105 ? 0.853 -1.642 -14.370 1.00 89.94 105 HIS A C 1
ATOM 844 O O . HIS A 1 105 ? 1.112 -1.775 -15.568 1.00 89.94 105 HIS A O 1
ATOM 850 N N . ALA A 1 106 ? 1.646 -0.962 -13.533 1.00 87.94 106 ALA A N 1
ATOM 851 C CA . ALA A 1 106 ? 2.913 -0.357 -13.937 1.00 87.94 106 ALA A CA 1
ATOM 852 C C . ALA A 1 106 ? 3.903 -1.412 -14.457 1.00 87.94 106 ALA A C 1
ATOM 854 O O . ALA A 1 106 ? 4.476 -1.228 -15.528 1.00 87.94 106 ALA A O 1
ATOM 855 N N . MET A 1 107 ? 4.042 -2.552 -13.770 1.00 85.19 107 MET A N 1
ATOM 856 C CA . MET A 1 107 ? 4.912 -3.642 -14.227 1.00 85.19 107 MET A CA 1
ATOM 857 C C . MET A 1 107 ? 4.360 -4.370 -15.460 1.00 85.19 107 MET A C 1
ATOM 859 O O . MET A 1 107 ? 5.137 -4.786 -16.305 1.00 85.19 107 MET A O 1
ATOM 863 N N . ALA A 1 108 ? 3.040 -4.522 -15.607 1.00 85.38 108 ALA A N 1
ATOM 864 C CA . ALA A 1 108 ? 2.454 -5.257 -16.734 1.00 85.38 108 ALA A CA 1
ATOM 865 C C . ALA A 1 108 ? 2.362 -4.448 -18.042 1.00 85.38 108 ALA A C 1
ATOM 867 O O . ALA A 1 108 ? 2.293 -5.045 -19.116 1.00 85.38 108 ALA A O 1
ATOM 868 N N . LYS A 1 109 ? 2.307 -3.109 -17.968 1.00 78.75 109 LYS A N 1
ATOM 869 C CA . LYS A 1 109 ? 2.114 -2.224 -19.137 1.00 78.75 109 LYS A CA 1
ATOM 870 C C . LYS A 1 109 ? 3.226 -1.198 -19.355 1.00 78.75 109 LYS A C 1
ATOM 872 O O . LYS A 1 109 ? 3.197 -0.500 -20.364 1.00 78.75 109 LYS A O 1
ATOM 877 N N . GLY A 1 110 ? 4.159 -1.064 -18.415 1.00 74.00 110 GLY A N 1
ATOM 878 C CA . GLY A 1 110 ? 5.212 -0.047 -18.432 1.00 74.00 110 GLY A CA 1
ATOM 879 C C . GLY A 1 110 ? 4.729 1.398 -18.300 1.00 74.00 110 GLY A C 1
ATOM 880 O O . GLY A 1 110 ? 5.464 2.332 -18.605 1.00 74.00 110 GLY A O 1
ATOM 881 N N . VAL A 1 111 ? 3.482 1.592 -17.859 1.00 76.88 111 VAL A N 1
ATOM 882 C CA . VAL A 1 111 ? 2.852 2.905 -17.689 1.00 76.88 111 VAL A CA 1
ATOM 883 C C . VAL A 1 111 ? 2.037 2.899 -16.402 1.00 76.88 111 VAL A C 1
ATOM 885 O O . VAL A 1 111 ? 1.227 1.998 -16.168 1.00 76.88 111 VAL A O 1
ATOM 888 N N . ILE A 1 112 ? 2.230 3.927 -15.576 1.00 77.50 112 ILE A N 1
ATOM 889 C CA . ILE A 1 112 ? 1.386 4.188 -14.409 1.00 77.50 112 ILE A CA 1
ATOM 890 C C . ILE A 1 112 ? 0.044 4.729 -14.909 1.00 77.50 112 ILE A C 1
ATOM 892 O O . ILE A 1 112 ? -0.016 5.792 -15.523 1.00 77.50 112 ILE A O 1
ATOM 896 N N . ASP A 1 113 ? -1.035 3.991 -14.660 1.00 81.88 113 ASP A N 1
ATOM 897 C CA . ASP A 1 113 ? -2.384 4.418 -15.034 1.00 81.88 113 ASP A CA 1
ATOM 898 C C . ASP A 1 113 ? -2.901 5.467 -14.033 1.00 81.88 113 ASP A C 1
ATOM 900 O O . ASP A 1 113 ? -2.901 5.191 -12.824 1.00 81.88 113 ASP A O 1
ATOM 904 N N . PRO A 1 114 ? -3.360 6.646 -14.496 1.00 86.50 114 PRO A N 1
ATOM 905 C CA . PRO A 1 114 ? -3.885 7.684 -13.615 1.00 86.50 114 PRO A CA 1
ATOM 906 C C . PRO A 1 114 ? -5.005 7.191 -12.694 1.00 86.50 114 PRO A C 1
ATOM 908 O O . PRO A 1 114 ? -5.039 7.582 -11.532 1.00 86.50 114 PRO A O 1
ATOM 911 N N . SER A 1 115 ? -5.871 6.280 -13.154 1.00 88.88 115 SER A N 1
ATOM 912 C CA . SER A 1 115 ? -7.025 5.815 -12.370 1.00 88.88 115 SER A CA 1
ATOM 913 C C . SER A 1 115 ? -6.625 5.005 -11.127 1.00 88.88 115 SER A C 1
ATOM 915 O O . SER A 1 115 ? -7.217 5.171 -10.057 1.00 88.88 115 SER A O 1
ATOM 917 N N . PHE A 1 116 ? -5.568 4.188 -11.212 1.00 86.81 116 PHE A N 1
ATOM 918 C CA . PHE A 1 116 ? -5.025 3.489 -10.042 1.00 86.81 116 PHE A CA 1
ATOM 919 C C . PHE A 1 116 ? -4.317 4.461 -9.085 1.00 86.81 116 PHE A C 1
ATOM 921 O O . PHE A 1 116 ? -4.418 4.298 -7.866 1.00 86.81 116 PHE A O 1
ATOM 928 N N . PHE A 1 117 ? -3.656 5.502 -9.605 1.00 91.19 117 PHE A N 1
ATOM 929 C CA . PHE A 1 117 ? -2.996 6.517 -8.779 1.00 91.19 117 PHE A CA 1
ATOM 930 C C . PHE A 1 117 ? -3.999 7.436 -8.059 1.00 91.19 117 PHE A C 1
ATOM 932 O O . PHE A 1 117 ? -3.824 7.738 -6.876 1.00 91.19 117 PHE A O 1
ATOM 939 N N . GLU A 1 118 ? -5.087 7.825 -8.727 1.00 94.31 118 GLU A N 1
ATOM 940 C CA . GLU A 1 118 ? -6.224 8.539 -8.133 1.00 94.31 118 GLU A CA 1
ATOM 941 C C . GLU A 1 118 ? -6.891 7.701 -7.036 1.00 94.31 118 GLU A C 1
ATOM 943 O O . GLU A 1 118 ? -7.118 8.201 -5.931 1.00 94.31 118 GLU A O 1
ATOM 948 N N . MET A 1 119 ? -7.139 6.410 -7.291 1.00 94.31 119 MET A N 1
ATOM 949 C CA . MET A 1 119 ? -7.710 5.503 -6.292 1.00 94.31 119 MET A CA 1
ATOM 950 C C . MET A 1 119 ? -6.796 5.342 -5.068 1.00 94.31 119 MET A C 1
ATOM 952 O O . MET A 1 119 ? -7.289 5.379 -3.937 1.00 94.31 119 MET A O 1
ATOM 956 N N . TYR A 1 120 ? -5.480 5.206 -5.255 1.00 96.44 120 TYR A N 1
ATOM 957 C CA . TYR A 1 120 ? -4.517 5.216 -4.148 1.00 96.44 120 TYR A CA 1
ATOM 958 C C . TYR A 1 120 ? -4.559 6.548 -3.384 1.00 96.44 120 TYR A C 1
ATOM 960 O O . TYR A 1 120 ? -4.708 6.545 -2.163 1.00 96.44 120 TYR A O 1
ATOM 968 N N . THR A 1 121 ? -4.507 7.682 -4.089 1.00 97.06 121 THR A N 1
ATOM 969 C CA . THR A 1 121 ? -4.496 9.026 -3.484 1.00 97.06 121 THR A CA 1
ATOM 970 C C . THR A 1 121 ? -5.756 9.284 -2.657 1.00 97.06 121 THR A C 1
ATOM 972 O O . THR A 1 121 ? -5.664 9.774 -1.530 1.00 97.06 121 THR A O 1
ATOM 975 N N . LYS A 1 122 ? -6.933 8.890 -3.164 1.00 97.75 122 LYS A N 1
ATOM 976 C CA . LYS A 1 122 ? -8.195 8.960 -2.419 1.00 97.75 122 LYS A CA 1
ATOM 977 C C . LYS A 1 122 ? -8.121 8.132 -1.133 1.00 97.75 122 LYS A C 1
ATOM 979 O O . LYS A 1 122 ? -8.321 8.674 -0.050 1.00 97.75 122 LYS A O 1
ATOM 984 N N . ASN A 1 123 ? -7.794 6.842 -1.239 1.00 97.88 123 ASN A N 1
ATOM 985 C CA . ASN A 1 123 ? -7.773 5.950 -0.078 1.00 97.88 123 ASN A CA 1
ATOM 986 C C . ASN A 1 123 ? -6.687 6.329 0.945 1.00 97.88 123 ASN A C 1
ATOM 988 O O . ASN A 1 123 ? -6.908 6.156 2.138 1.00 97.88 123 ASN A O 1
ATOM 992 N N . LYS A 1 124 ? -5.561 6.915 0.518 1.00 98.25 124 LYS A N 1
ATOM 993 C CA . LYS A 1 124 ? -4.550 7.504 1.411 1.00 98.25 124 LYS A CA 1
ATOM 994 C C . LYS A 1 124 ? -5.112 8.672 2.225 1.00 98.25 124 LYS A C 1
ATOM 996 O O . LYS A 1 124 ? -4.900 8.731 3.435 1.00 98.25 124 LYS A O 1
ATOM 1001 N N . ASN A 1 125 ? -5.829 9.590 1.578 1.00 98.19 125 ASN A N 1
ATOM 1002 C CA . ASN A 1 125 ? -6.436 10.739 2.252 1.00 98.19 125 ASN A CA 1
ATOM 1003 C C . ASN A 1 125 ? -7.536 10.293 3.228 1.00 98.19 125 ASN A C 1
ATOM 1005 O O . ASN A 1 125 ? -7.569 10.756 4.366 1.00 98.19 125 ASN A O 1
ATOM 1009 N N . ASP A 1 126 ? -8.382 9.345 2.821 1.00 98.00 126 ASP A N 1
ATOM 1010 C CA . ASP A 1 126 ? -9.417 8.782 3.692 1.00 98.00 126 ASP A CA 1
ATOM 1011 C C . ASP A 1 126 ? -8.803 7.998 4.873 1.00 98.00 126 ASP A C 1
ATOM 1013 O O . ASP A 1 126 ? -9.220 8.183 6.014 1.00 98.00 126 ASP A O 1
ATOM 1017 N N . CYS A 1 127 ? -7.750 7.202 4.640 1.00 98.19 127 CYS A N 1
ATOM 1018 C CA . CYS A 1 127 ? -6.979 6.515 5.687 1.00 98.19 127 CYS A CA 1
ATOM 1019 C C . CYS A 1 127 ? -6.390 7.504 6.707 1.00 98.19 127 CYS A C 1
ATOM 1021 O O . CYS A 1 127 ? -6.459 7.278 7.916 1.00 98.19 127 CYS A O 1
ATOM 1023 N N . GLN A 1 128 ? -5.871 8.648 6.248 1.00 98.31 128 GLN A N 1
ATOM 1024 C CA . GLN A 1 128 ? -5.373 9.694 7.141 1.00 98.31 128 GLN A CA 1
ATOM 1025 C C . GLN A 1 128 ? -6.483 10.268 8.037 1.00 98.31 128 GLN A C 1
ATOM 1027 O O . GLN A 1 128 ? -6.215 10.602 9.196 1.00 98.31 128 GLN A O 1
ATOM 1032 N N . VAL A 1 129 ? -7.719 10.366 7.534 1.00 97.56 129 VAL A N 1
ATOM 1033 C CA . VAL A 1 129 ? -8.894 10.757 8.329 1.00 97.56 129 VAL A CA 1
ATOM 1034 C C . VAL A 1 129 ? -9.269 9.655 9.326 1.00 97.56 129 VAL A C 1
ATOM 1036 O O . VAL A 1 129 ? -9.485 9.974 10.495 1.00 97.56 129 VAL A O 1
ATOM 1039 N N . GLU A 1 130 ? -9.272 8.380 8.921 1.00 95.88 130 GLU A N 1
ATOM 1040 C CA . GLU A 1 130 ? -9.517 7.224 9.805 1.00 95.88 130 GLU A CA 1
ATOM 1041 C C . GLU A 1 130 ? -8.508 7.158 10.969 1.00 95.88 130 GLU A C 1
ATOM 1043 O O . GLU A 1 130 ? -8.910 6.980 12.116 1.00 95.88 130 GLU A O 1
ATOM 1048 N N . ILE A 1 131 ? -7.216 7.390 10.703 1.00 97.12 131 ILE A N 1
ATOM 1049 C CA . ILE A 1 131 ? -6.124 7.434 11.700 1.00 97.12 131 ILE A CA 1
ATOM 1050 C C . ILE A 1 131 ? -6.269 8.597 12.695 1.00 97.12 131 ILE A C 1
ATOM 1052 O O . ILE A 1 131 ? -5.810 8.505 13.839 1.00 97.12 131 ILE A O 1
ATOM 1056 N N . ASN A 1 132 ? -6.888 9.704 12.284 1.00 96.12 132 ASN A N 1
ATOM 1057 C CA . ASN A 1 132 ? -7.049 10.896 13.120 1.00 96.12 132 ASN A CA 1
ATOM 1058 C C . ASN A 1 132 ? -8.403 10.963 13.839 1.00 96.12 132 ASN A C 1
ATOM 1060 O O . ASN A 1 132 ? -8.520 11.685 14.828 1.00 96.12 132 ASN A O 1
ATOM 1064 N N . THR A 1 133 ? -9.396 10.194 13.392 1.00 91.88 133 THR A N 1
ATOM 1065 C CA . THR A 1 133 ? -10.780 10.277 13.870 1.00 91.88 133 THR A CA 1
ATOM 1066 C C . THR A 1 133 ? -11.178 8.960 14.540 1.00 91.88 133 THR A C 1
ATOM 1068 O O . THR A 1 133 ? -11.469 8.007 13.823 1.00 91.88 133 THR A O 1
ATOM 1071 N N . PRO A 1 134 ? -11.213 8.854 15.882 1.00 87.81 134 PRO A N 1
ATOM 1072 C CA . PRO A 1 134 ? -11.689 7.641 16.548 1.00 87.81 134 PRO A CA 1
ATOM 1073 C C . PRO A 1 134 ? -13.161 7.350 16.199 1.00 87.81 134 PRO A C 1
ATOM 1075 O O . PRO A 1 134 ? -13.942 8.293 16.029 1.00 87.81 134 PRO A O 1
ATOM 1078 N N . PRO A 1 135 ? -13.577 6.070 16.122 1.00 83.62 135 PRO A N 1
ATOM 1079 C CA . PRO A 1 135 ? -14.969 5.712 15.870 1.00 83.62 135 PRO A CA 1
ATOM 1080 C C . PRO A 1 135 ? -15.882 6.267 16.971 1.00 83.62 135 PRO A C 1
ATOM 1082 O O . PRO A 1 135 ? -15.591 6.143 18.163 1.00 83.62 135 PRO A O 1
ATOM 1085 N N . SER A 1 136 ? -17.010 6.862 16.580 1.00 72.62 136 SER A N 1
ATOM 1086 C CA . SER A 1 136 ? -17.963 7.446 17.525 1.00 72.62 136 SER A CA 1
ATOM 1087 C C . SER A 1 136 ? -18.579 6.375 18.426 1.00 72.62 136 SER A C 1
ATOM 1089 O O . SER A 1 136 ? -19.199 5.429 17.943 1.00 72.62 136 SER A O 1
ATOM 1091 N N . THR A 1 137 ? -18.492 6.564 19.742 1.00 52.34 137 THR A N 1
ATOM 1092 C CA . THR A 1 137 ? -19.005 5.651 20.783 1.00 52.34 137 THR A CA 1
ATOM 1093 C C . THR A 1 137 ? -20.535 5.684 20.936 1.00 52.34 137 THR A C 1
ATOM 1095 O O . THR A 1 137 ? -21.076 5.539 22.031 1.00 52.34 137 THR A O 1
ATOM 1098 N N . SER A 1 138 ? -21.266 5.872 19.835 1.00 45.12 138 SER A N 1
ATOM 1099 C CA . SER A 1 138 ? -22.725 5.973 19.789 1.00 45.12 138 SER A CA 1
ATOM 1100 C C . SER A 1 138 ? -23.405 4.602 19.902 1.00 45.12 138 SER A C 1
ATOM 1102 O O . SER A 1 138 ? -24.096 4.160 18.988 1.00 45.12 138 SER A O 1
ATOM 1104 N N . SER A 1 139 ? -23.254 3.950 21.058 1.00 39.69 139 SER A N 1
ATOM 1105 C CA . SER A 1 139 ? -24.030 2.763 21.455 1.00 39.69 139 SER A CA 1
ATOM 1106 C C . SER A 1 139 ? -25.515 3.062 21.707 1.00 39.69 139 SER A C 1
ATOM 1108 O O . SER A 1 139 ? -26.305 2.137 21.885 1.00 39.69 139 SER A O 1
ATOM 1110 N N . ASN A 1 140 ? -25.916 4.337 21.642 1.00 35.84 140 ASN A N 1
ATOM 1111 C CA . ASN A 1 140 ? -27.302 4.777 21.500 1.00 35.84 140 ASN A CA 1
ATOM 1112 C C . ASN A 1 140 ? -27.858 4.416 20.110 1.00 35.84 140 ASN A C 1
ATOM 1114 O O . ASN A 1 140 ? -28.239 5.288 19.324 1.00 35.84 140 ASN A O 1
ATOM 1118 N N . VAL A 1 141 ? -27.959 3.113 19.836 1.00 42.41 141 VAL A N 1
ATOM 1119 C CA . VAL A 1 141 ? -28.960 2.583 18.912 1.00 42.41 141 VAL A CA 1
ATOM 1120 C C . VAL A 1 141 ? -30.301 3.061 19.451 1.00 42.41 141 VAL A C 1
ATOM 1122 O O . VAL A 1 141 ? -30.779 2.568 20.473 1.00 42.41 141 VAL A O 1
ATOM 1125 N N . ARG A 1 142 ? -30.891 4.071 18.803 1.00 39.41 142 ARG A N 1
ATOM 1126 C CA . ARG A 1 142 ? -32.270 4.448 19.102 1.00 39.41 142 ARG A CA 1
ATOM 1127 C C . ARG A 1 142 ? -33.124 3.217 18.842 1.00 39.41 142 ARG A C 1
ATOM 1129 O O . ARG A 1 142 ? -33.207 2.765 17.701 1.00 39.41 142 ARG A O 1
ATOM 1136 N N . VAL A 1 143 ? -33.763 2.707 19.890 1.00 42.34 143 VAL A N 1
ATOM 1137 C CA . VAL A 1 143 ? -34.950 1.873 19.730 1.00 42.34 143 VAL A CA 1
ATOM 1138 C C . VAL A 1 143 ? -35.940 2.739 18.960 1.00 42.34 143 VAL A C 1
ATOM 1140 O O . VAL A 1 143 ? -36.424 3.747 19.470 1.00 42.34 143 VAL A O 1
ATOM 1143 N N . VAL A 1 144 ? -36.136 2.418 17.684 1.00 40.53 144 VAL A N 1
ATOM 1144 C CA . VAL A 1 144 ? -37.192 3.025 16.882 1.00 40.53 144 VAL A CA 1
ATOM 1145 C C . VAL A 1 144 ? -38.466 2.322 17.319 1.00 40.53 144 VAL A C 1
ATOM 1147 O O . VAL A 1 144 ? -38.682 1.168 16.951 1.00 40.53 144 VAL A O 1
ATOM 1150 N N . ASP A 1 145 ? -39.256 2.985 18.162 1.00 43.09 145 ASP A N 1
ATOM 1151 C CA . ASP A 1 145 ? -40.538 2.458 18.619 1.00 43.09 145 ASP A CA 1
ATOM 1152 C C . ASP A 1 145 ? -41.443 2.181 17.412 1.00 43.09 145 ASP A C 1
ATOM 1154 O O . ASP A 1 145 ? -41.902 3.096 16.727 1.00 43.09 145 ASP A O 1
ATOM 1158 N N . LEU A 1 146 ? -41.693 0.897 17.144 1.00 44.91 146 LEU A N 1
ATOM 1159 C CA . LEU A 1 146 ? -42.571 0.434 16.068 1.00 44.91 146 LEU A CA 1
ATOM 1160 C C . LEU A 1 146 ? -44.046 0.534 16.490 1.00 44.91 146 LEU A C 1
ATOM 1162 O O . LEU A 1 146 ? -44.732 -0.479 16.613 1.00 44.91 146 LEU A O 1
ATOM 1166 N N . TRP A 1 147 ? -44.519 1.762 16.717 1.00 42.69 147 TRP A N 1
ATOM 1167 C CA . TRP A 1 147 ? -45.916 2.069 17.045 1.00 42.69 147 TRP A CA 1
ATOM 1168 C C . TRP A 1 147 ? -46.397 3.345 16.339 1.00 42.69 147 TRP A C 1
ATOM 1170 O O . TRP A 1 147 ? -46.334 4.443 16.893 1.00 42.69 147 TRP A O 1
ATOM 1180 N N . SER A 1 148 ? -46.915 3.173 15.120 1.00 37.56 148 SER A N 1
ATOM 1181 C CA . SER A 1 148 ? -47.743 4.150 14.394 1.00 37.56 148 SER A CA 1
ATOM 1182 C C . SER A 1 148 ? -48.645 3.427 13.396 1.00 37.56 148 SER A C 1
ATOM 1184 O O . SER A 1 148 ? -48.059 2.799 12.484 1.00 37.56 148 SER A O 1
#

pLDDT: mean 80.29, std 22.32, range [33.38, 98.56]

Sequence (148 aa):
MKKLLAIGLLGFFFSLSVQAAQSVKPYEQLKPVASDIMNRTAELVNAIPDGYQNYYEYEDQKVWRAQRNELNTLSKDAEKLGDQLSSHFRHCINMVNAADNLWIHAMAKGVIDPSFFEMYTKNKNDCQVEINTPPSTSSNVRVVDLWS

Foldseek 3Di:
DDDDDDDDDDDDDPPPPCPPPPPQPALVVLLVLLVVLLVLLVVLLVCLLVCLCCCPVVVHNPSVVVSVVSLVVSQVSLVVQPDLVPGLQNLSNQLSVLSVVQSCCCNVPVDRDVVSVVSNVVSSVVNVVSSVDGPDPCPCPPPPPPDD

Organism: NCBI:txid1427517